Protein AF-A0A9X1YKL0-F1 (afdb_monomer_lite)

InterPro domains:
  IPR007078 Haem exporter protein D (CcmD) [TIGR03141] (10-55)
  IPR052075 Heme exporter protein D [PTHR37531] (1-63)

Foldseek 3Di:
DDPPDPVCVCCVVPCNVVVVVVVVVVVCVVVVVVVVVVVVVVVVVVVVVVVVVVVVVVVVVVPPD

Structure (mmCIF, N/CA/C/O backbone):
data_AF-A0A9X1YKL0-F1
#
_entry.id   AF-A0A9X1YKL0-F1
#
loop_
_atom_site.group_PDB
_atom_site.id
_atom_site.type_symbol
_atom_site.label_atom_id
_atom_site.label_alt_id
_atom_site.label_comp_id
_atom_site.label_asym_id
_atom_site.label_entity_id
_atom_site.label_seq_id
_atom_site.pdbx_PDB_ins_code
_atom_site.Cartn_x
_atom_site.Cartn_y
_atom_site.Cartn_z
_atom_site.occupancy
_atom_site.B_iso_or_equiv
_atom_site.auth_seq_id
_atom_site.auth_comp_id
_atom_site.auth_asym_id
_atom_site.auth_atom_id
_atom_site.pdbx_PDB_model_num
ATOM 1 N N . MET A 1 1 ? 4.620 4.137 -40.027 1.00 44.44 1 MET A N 1
ATOM 2 C CA . MET A 1 1 ? 5.654 3.262 -39.436 1.00 44.44 1 MET A CA 1
ATOM 3 C C . MET A 1 1 ? 4.927 2.242 -38.586 1.00 44.44 1 MET A C 1
ATOM 5 O O . MET A 1 1 ? 4.200 2.637 -37.685 1.00 44.44 1 MET A O 1
ATOM 9 N N . GLN A 1 2 ? 4.976 0.980 -39.005 1.00 53.06 2 GLN A N 1
ATOM 10 C CA . GLN A 1 2 ? 4.185 -0.109 -38.437 1.00 53.06 2 GLN A CA 1
ATOM 11 C C . GLN A 1 2 ? 4.721 -0.454 -37.050 1.00 53.06 2 GLN A C 1
ATOM 13 O O . GLN A 1 2 ? 5.909 -0.701 -36.880 1.00 53.06 2 GLN A O 1
ATOM 18 N N . TRP A 1 3 ? 3.838 -0.422 -36.062 1.00 57.34 3 TRP A N 1
ATOM 19 C CA . TRP A 1 3 ? 4.150 -0.760 -34.687 1.00 57.34 3 TRP A CA 1
ATOM 20 C C . TRP A 1 3 ? 4.194 -2.291 -34.585 1.00 57.34 3 TRP A C 1
ATOM 22 O O . TRP A 1 3 ? 3.150 -2.933 -34.670 1.00 57.34 3 TRP A O 1
ATOM 32 N N . HIS A 1 4 ? 5.390 -2.885 -34.549 1.00 62.00 4 HIS A N 1
ATOM 33 C CA . HIS A 1 4 ? 5.559 -4.320 -34.810 1.00 62.00 4 HIS A CA 1
ATOM 34 C C . HIS A 1 4 ? 5.287 -5.202 -33.583 1.00 62.00 4 HIS A C 1
ATOM 36 O O . HIS A 1 4 ? 4.887 -6.353 -33.751 1.00 62.00 4 HIS A O 1
ATOM 42 N N . SER A 1 5 ? 5.442 -4.696 -32.352 1.00 68.75 5 SER A N 1
ATOM 43 C CA . SER A 1 5 ? 5.052 -5.440 -31.144 1.00 68.75 5 SER A CA 1
ATOM 44 C C . SER A 1 5 ? 5.037 -4.589 -29.865 1.00 68.75 5 SER A C 1
ATOM 46 O O . SER A 1 5 ? 5.757 -3.600 -29.743 1.00 68.75 5 SER A O 1
ATOM 48 N N . LEU A 1 6 ? 4.277 -5.036 -28.854 1.00 68.56 6 LEU A N 1
ATOM 49 C CA . LEU A 1 6 ? 4.394 -4.550 -27.466 1.00 68.56 6 LEU A CA 1
ATOM 50 C C . LEU A 1 6 ? 5.810 -4.761 -26.899 1.00 68.56 6 LEU A C 1
ATOM 52 O O . LEU A 1 6 ? 6.268 -3.965 -26.081 1.00 68.56 6 LEU A O 1
ATOM 56 N N . SER A 1 7 ? 6.511 -5.801 -27.367 1.00 66.44 7 SER A N 1
ATOM 57 C CA . SER A 1 7 ? 7.888 -6.100 -26.967 1.00 66.44 7 SER A CA 1
ATOM 58 C C . SER A 1 7 ? 8.843 -4.975 -27.359 1.00 66.44 7 SER A C 1
ATOM 60 O O . SER A 1 7 ? 9.651 -4.577 -26.538 1.00 66.44 7 SER A O 1
ATOM 62 N N . GLU A 1 8 ? 8.710 -4.376 -28.547 1.00 68.81 8 GLU A N 1
ATOM 63 C CA . GLU A 1 8 ? 9.544 -3.235 -28.972 1.00 68.81 8 GLU A CA 1
ATOM 64 C C . GLU A 1 8 ? 9.319 -1.970 -28.136 1.00 68.81 8 GLU A C 1
ATOM 66 O O . GLU A 1 8 ? 10.238 -1.171 -27.966 1.00 68.81 8 GLU A O 1
ATO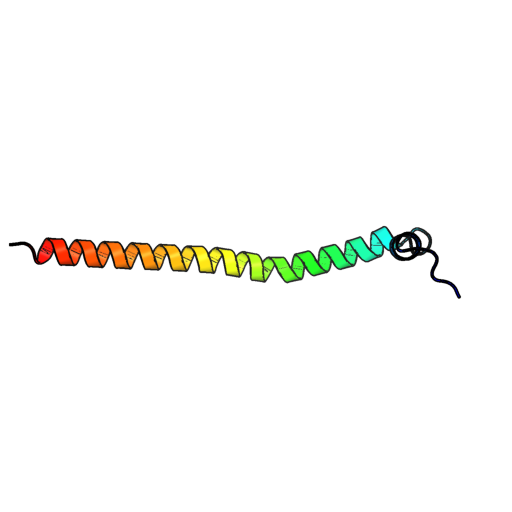M 71 N N . PHE A 1 9 ? 8.117 -1.775 -27.592 1.00 66.81 9 PHE A N 1
ATOM 72 C CA . PHE A 1 9 ? 7.832 -0.654 -26.692 1.00 66.81 9 PHE A CA 1
ATOM 73 C C . PHE A 1 9 ? 8.373 -0.871 -25.281 1.00 66.81 9 PHE A C 1
ATOM 75 O O . PHE A 1 9 ? 8.817 0.077 -24.633 1.00 66.81 9 PHE A O 1
ATOM 82 N N . LEU A 1 10 ? 8.347 -2.119 -24.815 1.00 69.62 10 LEU A N 1
ATOM 83 C CA . LEU A 1 10 ? 8.957 -2.531 -23.553 1.00 69.62 10 LEU A CA 1
ATOM 84 C C . L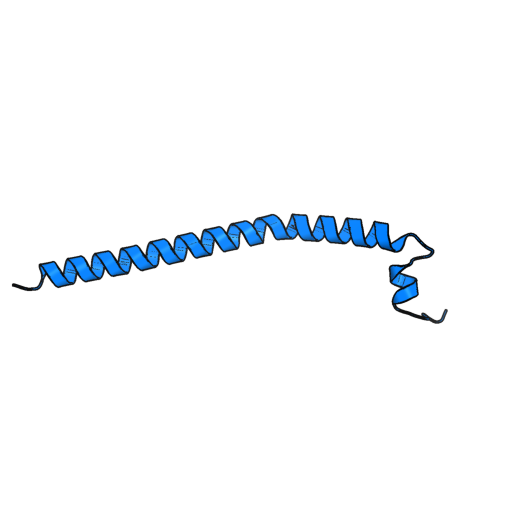EU A 1 10 ? 10.481 -2.610 -23.647 1.00 69.62 10 LEU A C 1
ATOM 86 O O . LEU A 1 10 ? 11.145 -2.367 -22.646 1.00 69.62 10 LEU A O 1
ATOM 90 N N . ASP A 1 11 ? 11.035 -2.899 -24.824 1.00 69.06 11 ASP A N 1
ATOM 91 C CA . ASP A 1 11 ? 12.478 -2.900 -25.032 1.00 69.06 11 ASP A CA 1
ATOM 92 C C . ASP A 1 11 ? 13.010 -1.516 -25.393 1.00 69.06 11 ASP A C 1
ATOM 94 O O . ASP A 1 11 ? 14.113 -1.188 -24.970 1.00 69.06 11 ASP A O 1
ATOM 98 N N . MET A 1 12 ? 12.266 -0.656 -26.102 1.00 68.38 12 MET A N 1
ATOM 99 C CA . MET A 1 12 ? 12.674 0.714 -26.474 1.00 68.38 12 MET A CA 1
ATOM 100 C C . MET A 1 12 ? 14.164 0.804 -26.904 1.00 68.38 12 MET A C 1
ATOM 102 O O . MET A 1 12 ? 14.904 1.711 -26.512 1.00 68.38 12 MET A O 1
ATOM 106 N N . GLY A 1 13 ? 14.644 -0.197 -27.656 1.00 68.56 13 GLY A N 1
ATOM 107 C CA . GLY A 1 13 ? 16.055 -0.337 -28.042 1.00 68.56 13 GLY A CA 1
ATOM 108 C C . GLY A 1 13 ? 17.022 -0.720 -26.905 1.00 68.56 13 GLY A C 1
ATOM 109 O O . GLY A 1 13 ? 18.141 -0.208 -26.874 1.00 68.56 13 GLY A O 1
ATOM 110 N N . GLY A 1 14 ? 16.596 -1.571 -25.964 1.00 71.38 14 GLY A N 1
ATOM 111 C CA . GLY A 1 14 ? 17.368 -2.091 -24.824 1.00 71.38 14 GLY A CA 1
ATOM 112 C C . GLY A 1 14 ? 17.288 -1.274 -23.524 1.00 71.38 14 GLY A C 1
ATOM 113 O O . GLY A 1 14 ? 18.030 -1.549 -22.583 1.00 71.38 14 GLY A O 1
ATOM 114 N N . ARG A 1 15 ? 16.425 -0.251 -23.447 1.00 71.81 15 ARG A N 1
ATOM 115 C CA . ARG A 1 15 ? 16.303 0.652 -22.278 1.00 71.81 15 ARG A CA 1
ATOM 116 C C . ARG A 1 15 ? 14.945 0.626 -21.592 1.00 71.81 15 ARG A C 1
ATOM 118 O O . ARG A 1 15 ? 14.820 1.199 -20.508 1.00 71.81 15 ARG A O 1
ATOM 125 N N . GLY A 1 16 ? 13.926 0.006 -22.179 1.00 76.38 16 GLY A N 1
ATOM 126 C CA . GLY A 1 16 ? 12.585 0.096 -21.606 1.00 76.38 16 GLY A CA 1
ATOM 127 C C . GLY A 1 16 ? 12.468 -0.580 -20.233 1.00 76.38 16 GLY A C 1
ATOM 128 O O . GLY A 1 16 ? 11.717 -0.087 -19.397 1.00 76.38 16 GLY A O 1
ATOM 129 N N . GLY A 1 17 ? 13.321 -1.560 -19.908 1.00 78.69 17 GLY A N 1
ATOM 130 C CA . GLY A 1 17 ? 13.439 -2.096 -18.545 1.00 78.69 17 GLY A CA 1
ATOM 131 C C . GLY A 1 17 ? 13.748 -1.032 -17.476 1.00 78.69 17 GLY A C 1
ATOM 132 O O . GLY A 1 17 ? 13.133 -1.037 -16.411 1.00 78.69 17 GLY A O 1
ATOM 133 N N . PHE A 1 18 ? 14.627 -0.063 -17.766 1.00 80.75 18 PHE A N 1
ATOM 134 C CA . PHE A 1 18 ? 14.934 1.037 -16.838 1.00 80.75 18 PHE A CA 1
ATOM 135 C C . PHE A 1 18 ? 13.770 2.017 -16.698 1.00 80.75 18 PHE A C 1
ATOM 137 O O . PHE A 1 18 ? 13.451 2.453 -15.594 1.00 80.75 18 PHE A O 1
ATOM 144 N N . VAL A 1 19 ? 13.123 2.353 -17.815 1.00 83.38 19 VAL A N 1
ATOM 145 C CA . VAL A 1 19 ? 11.999 3.297 -17.845 1.00 83.38 19 VAL A CA 1
ATOM 146 C C . VAL A 1 19 ? 10.823 2.720 -17.066 1.00 83.38 19 VAL A C 1
ATOM 148 O O . VAL A 1 19 ? 10.358 3.325 -16.101 1.00 83.38 19 VAL A O 1
ATOM 151 N N . TRP A 1 20 ? 10.392 1.511 -17.416 1.00 85.44 20 TRP A N 1
ATOM 152 C CA . TRP A 1 20 ? 9.301 0.829 -16.731 1.00 85.44 20 TRP A CA 1
ATOM 153 C C . TRP A 1 20 ? 9.634 0.512 -15.274 1.00 85.44 20 TRP A C 1
ATOM 155 O O . TRP A 1 20 ? 8.753 0.624 -14.426 1.00 85.44 20 TRP A O 1
ATOM 165 N N . GLY A 1 21 ? 10.896 0.216 -14.953 1.00 88.50 21 GLY A N 1
ATOM 166 C CA . GLY A 1 21 ? 11.356 0.093 -13.570 1.00 88.50 21 GLY A CA 1
ATOM 167 C C . GLY A 1 21 ? 11.192 1.391 -12.771 1.00 88.50 21 GLY A C 1
ATOM 168 O O . GLY A 1 21 ? 10.673 1.364 -11.653 1.00 88.50 21 GLY A O 1
ATOM 169 N N . ALA A 1 22 ? 11.557 2.541 -13.345 1.00 89.50 22 ALA A N 1
ATOM 170 C CA . ALA A 1 22 ? 11.381 3.844 -12.702 1.00 89.50 22 ALA A CA 1
ATOM 171 C C . ALA A 1 22 ? 9.896 4.217 -12.544 1.00 89.50 22 ALA A C 1
ATOM 173 O O . ALA A 1 22 ? 9.480 4.624 -11.458 1.00 89.50 22 ALA A O 1
ATOM 174 N N . TYR A 1 23 ? 9.079 4.019 -13.584 1.00 91.00 23 TYR A N 1
ATOM 175 C CA . TYR A 1 23 ? 7.629 4.244 -13.516 1.00 91.00 23 TYR A CA 1
ATOM 176 C C . TYR A 1 23 ? 6.947 3.303 -12.519 1.00 91.00 23 TYR A C 1
ATOM 178 O O . TYR A 1 23 ? 6.104 3.748 -11.745 1.00 91.00 23 TYR A O 1
ATOM 186 N N . GLY A 1 24 ? 7.335 2.027 -12.489 1.00 93.19 24 GLY A N 1
ATOM 187 C CA . GLY A 1 24 ? 6.846 1.055 -11.514 1.00 93.19 24 GLY A CA 1
ATOM 188 C C . GLY A 1 24 ? 7.229 1.435 -10.085 1.00 93.19 24 GLY A C 1
ATOM 189 O O . GLY A 1 24 ? 6.381 1.393 -9.199 1.00 93.19 24 GLY A O 1
ATOM 190 N N . THR A 1 25 ? 8.465 1.894 -9.869 1.00 94.31 25 THR A N 1
ATOM 191 C CA . THR A 1 25 ? 8.921 2.400 -8.562 1.00 94.31 25 THR A CA 1
ATOM 192 C C . THR A 1 25 ? 8.118 3.626 -8.131 1.00 94.31 25 THR A C 1
ATOM 194 O O . THR A 1 25 ? 7.630 3.675 -7.004 1.00 94.31 25 THR A O 1
ATOM 197 N N . MET A 1 26 ? 7.912 4.591 -9.031 1.00 94.31 26 MET A N 1
ATOM 198 C CA . MET A 1 26 ? 7.091 5.775 -8.760 1.00 94.31 26 MET A CA 1
ATOM 199 C C . MET A 1 26 ? 5.640 5.396 -8.431 1.00 94.31 26 MET A C 1
ATOM 201 O O . MET A 1 26 ? 5.086 5.869 -7.441 1.00 94.31 26 MET A O 1
ATOM 205 N N . ALA A 1 27 ? 5.031 4.511 -9.221 1.00 95.00 27 ALA A N 1
ATOM 206 C CA . ALA A 1 27 ? 3.672 4.034 -8.982 1.00 95.00 27 ALA A CA 1
ATOM 207 C C . ALA A 1 27 ? 3.559 3.300 -7.637 1.00 95.00 27 ALA A C 1
ATOM 209 O O . ALA A 1 27 ? 2.603 3.522 -6.896 1.00 95.00 27 ALA A O 1
ATOM 210 N N . ALA A 1 28 ? 4.551 2.477 -7.283 1.00 95.62 28 ALA A N 1
ATOM 211 C CA . ALA A 1 28 ? 4.605 1.802 -5.992 1.00 95.62 28 ALA A CA 1
ATOM 212 C C . ALA A 1 28 ? 4.681 2.802 -4.829 1.00 95.62 28 ALA A C 1
ATOM 214 O O . ALA A 1 28 ? 3.957 2.642 -3.849 1.00 95.62 28 ALA A O 1
ATOM 215 N N . LEU A 1 29 ? 5.493 3.856 -4.953 1.00 94.88 29 LEU A N 1
ATOM 216 C CA . LEU A 1 29 ? 5.586 4.919 -3.947 1.00 94.88 29 LEU A CA 1
ATOM 217 C C . LEU A 1 29 ? 4.271 5.693 -3.808 1.00 94.88 29 LEU A C 1
ATOM 219 O O . LEU A 1 29 ? 3.790 5.872 -2.692 1.00 94.88 29 LEU A O 1
ATOM 223 N N . MET A 1 30 ? 3.646 6.082 -4.924 1.00 95.06 30 MET A N 1
ATOM 224 C CA . MET A 1 30 ? 2.338 6.751 -4.908 1.00 95.06 30 MET A CA 1
ATOM 225 C C . MET A 1 30 ? 1.238 5.879 -4.296 1.00 95.06 30 MET A C 1
ATOM 227 O O . MET A 1 30 ? 0.308 6.396 -3.681 1.00 95.06 30 MET A O 1
ATOM 231 N N . LEU A 1 31 ? 1.326 4.558 -4.460 1.00 96.06 31 LEU A N 1
ATOM 232 C CA . LEU A 1 31 ? 0.356 3.617 -3.908 1.00 96.06 31 LEU A CA 1
ATOM 233 C C . LEU A 1 31 ? 0.652 3.237 -2.452 1.00 96.06 31 LEU A C 1
ATOM 235 O O . LEU A 1 31 ? -0.273 2.873 -1.726 1.00 96.06 31 LEU A O 1
ATOM 239 N N . ALA A 1 32 ? 1.895 3.346 -1.988 1.00 95.88 32 ALA A N 1
ATOM 240 C CA . ALA A 1 32 ? 2.272 2.956 -0.633 1.00 95.88 32 ALA A CA 1
ATOM 241 C C . ALA A 1 32 ? 1.440 3.689 0.433 1.00 9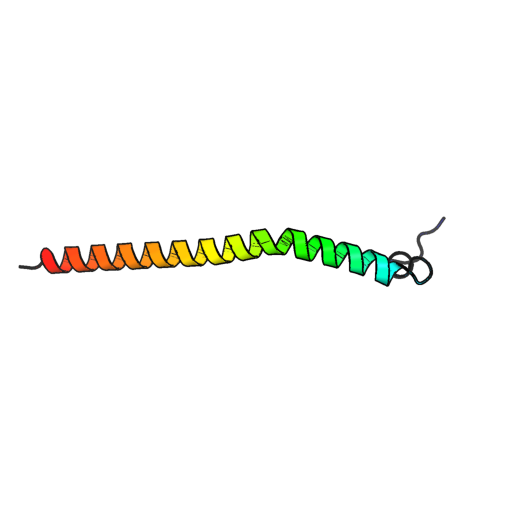5.88 32 ALA A C 1
ATOM 243 O O . ALA A 1 32 ? 0.842 3.047 1.299 1.00 95.88 32 ALA A O 1
ATOM 244 N N . GLU A 1 33 ? 1.329 5.015 0.343 1.00 93.00 33 GLU A N 1
ATOM 245 C CA . GLU A 1 33 ? 0.549 5.819 1.292 1.00 93.00 33 GLU A CA 1
ATOM 246 C C . GLU A 1 33 ? -0.944 5.443 1.346 1.00 93.00 33 GLU A C 1
ATOM 248 O O . GLU A 1 33 ? -1.435 5.147 2.442 1.00 93.00 33 GLU A O 1
ATOM 253 N N . PRO A 1 34 ? -1.696 5.387 0.227 1.00 92.00 34 PRO A N 1
ATOM 254 C CA . PRO A 1 34 ? -3.101 4.999 0.263 1.00 92.00 34 PRO A CA 1
ATOM 255 C C . PRO A 1 34 ? -3.302 3.539 0.679 1.00 92.00 34 PRO A C 1
ATOM 257 O O . PRO A 1 34 ? -4.311 3.242 1.326 1.00 92.00 34 PRO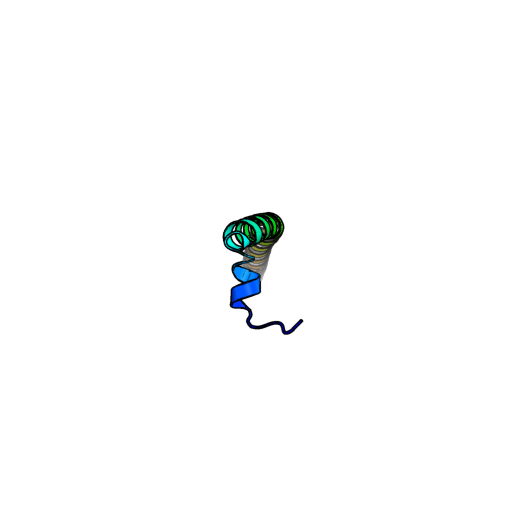 A O 1
ATOM 260 N N . LEU A 1 35 ? -2.368 2.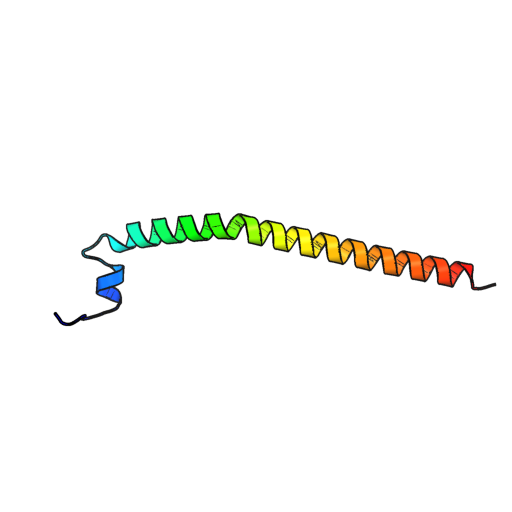624 0.383 1.00 93.81 35 LEU A N 1
ATOM 261 C CA . LEU A 1 35 ? -2.436 1.255 0.907 1.00 93.81 35 LEU A CA 1
ATOM 262 C C . LEU A 1 35 ? -2.304 1.233 2.434 1.00 93.81 35 LEU A C 1
ATOM 264 O O . LEU A 1 35 ? -3.151 0.636 3.105 1.00 93.81 35 LEU A O 1
ATOM 268 N N . LEU A 1 36 ? -1.302 1.918 2.990 1.00 93.00 36 LEU A N 1
ATOM 269 C CA . LEU A 1 36 ? -1.112 2.018 4.440 1.00 93.00 36 LEU A CA 1
ATOM 270 C C . LEU A 1 36 ? -2.305 2.709 5.115 1.00 93.00 36 LEU A C 1
ATOM 272 O O . LEU A 1 36 ? -2.798 2.240 6.146 1.00 93.00 36 LEU A O 1
ATOM 276 N N . ALA A 1 37 ? -2.814 3.787 4.517 1.00 92.94 37 ALA A N 1
ATOM 277 C CA . ALA A 1 37 ? -4.003 4.481 4.996 1.00 92.94 37 ALA A CA 1
ATOM 278 C C . ALA A 1 37 ? -5.228 3.558 4.980 1.00 92.94 37 ALA A C 1
ATOM 280 O O . ALA A 1 37 ? -5.964 3.490 5.966 1.00 92.94 37 ALA A O 1
ATOM 281 N N . ARG A 1 38 ? -5.421 2.780 3.908 1.00 93.81 38 ARG A N 1
ATOM 282 C CA . ARG A 1 38 ? -6.511 1.804 3.800 1.00 93.81 38 ARG A CA 1
ATOM 283 C C . ARG A 1 38 ? -6.394 0.715 4.860 1.00 93.81 38 ARG A C 1
ATOM 285 O O . ARG A 1 38 ? -7.406 0.357 5.458 1.00 93.81 38 ARG A O 1
ATOM 292 N N . TRP A 1 39 ? -5.199 0.192 5.115 1.00 92.62 39 TRP A N 1
ATOM 293 C CA . TRP A 1 39 ? -4.988 -0.832 6.142 1.00 92.62 39 TRP A CA 1
ATOM 294 C C . TRP A 1 39 ? -5.313 -0.296 7.532 1.00 92.62 39 TRP A C 1
ATOM 296 O O . TRP A 1 39 ? -6.091 -0.910 8.264 1.00 92.62 39 TRP A O 1
ATOM 306 N N . ARG A 1 40 ? -4.814 0.899 7.857 1.00 90.81 40 ARG A N 1
ATOM 307 C CA . ARG A 1 40 ? -5.088 1.545 9.142 1.00 90.81 40 ARG A CA 1
ATOM 308 C C . ARG A 1 40 ? -6.562 1.905 9.304 1.00 90.81 40 ARG A C 1
ATOM 310 O O . ARG A 1 40 ? -7.128 1.700 10.373 1.00 90.81 40 ARG A O 1
ATOM 317 N N . HIS A 1 41 ? -7.212 2.352 8.233 1.00 92.75 41 HIS A N 1
ATOM 318 C CA . HIS A 1 41 ? -8.644 2.623 8.238 1.00 92.75 41 HIS A CA 1
ATOM 319 C C . HIS A 1 41 ? -9.463 1.340 8.450 1.00 92.75 41 HIS A C 1
ATOM 321 O O . HIS A 1 41 ? -10.464 1.367 9.168 1.00 92.75 41 HIS A O 1
ATOM 327 N N . ARG A 1 42 ? -9.070 0.207 7.854 1.00 92.75 42 ARG A N 1
ATOM 328 C CA . ARG A 1 42 ? -9.745 -1.079 8.100 1.00 92.75 42 ARG A CA 1
ATOM 329 C C . ARG A 1 42 ? -9.587 -1.515 9.554 1.00 92.75 42 ARG A C 1
ATOM 331 O O . ARG A 1 42 ? -10.590 -1.856 10.167 1.00 92.75 42 ARG A O 1
ATOM 338 N N . ALA A 1 43 ? -8.380 -1.422 10.108 1.00 93.31 43 ALA A N 1
ATOM 339 C CA . ALA A 1 43 ? -8.126 -1.748 11.511 1.00 93.31 43 ALA A CA 1
ATOM 340 C C . ALA A 1 43 ? -8.962 -0.877 12.465 1.00 93.31 43 ALA A C 1
ATOM 342 O O . ALA A 1 43 ? -9.619 -1.401 13.359 1.00 93.31 43 ALA A O 1
ATOM 343 N N . ALA A 1 44 ? -9.020 0.438 12.226 1.00 92.50 44 ALA A N 1
ATOM 344 C CA . ALA A 1 44 ? -9.831 1.347 13.035 1.00 92.50 44 ALA A CA 1
ATOM 345 C C . ALA A 1 44 ? -11.332 1.022 12.963 1.00 92.50 44 ALA A C 1
ATOM 347 O O . ALA A 1 44 ? -12.018 1.061 13.978 1.00 92.50 44 ALA A O 1
ATOM 348 N N . ARG A 1 45 ? -11.850 0.662 11.779 1.00 94.19 45 ARG A N 1
ATOM 349 C CA . ARG A 1 45 ? -13.259 0.260 11.626 1.00 94.19 45 ARG A CA 1
ATOM 350 C C . ARG A 1 45 ? -13.586 -1.013 12.397 1.00 94.19 45 ARG A C 1
ATOM 352 O O . ARG A 1 45 ? -14.638 -1.063 13.021 1.00 94.19 45 ARG A O 1
ATOM 359 N N . VAL A 1 46 ? -12.703 -2.011 12.347 1.00 94.69 46 VAL A N 1
ATOM 360 C CA . VAL A 1 46 ? -12.878 -3.265 13.095 1.00 94.69 46 VAL A CA 1
ATOM 361 C C . VAL A 1 46 ? -12.881 -2.982 14.595 1.00 94.69 46 VAL A C 1
ATOM 363 O O . VAL A 1 46 ? -13.832 -3.355 15.269 1.00 94.69 46 VAL A O 1
ATOM 366 N N . ALA A 1 47 ? -11.911 -2.209 15.087 1.00 93.88 47 ALA A N 1
ATOM 367 C CA . ALA A 1 47 ? -11.830 -1.859 16.504 1.00 93.88 47 ALA A CA 1
ATOM 368 C C . ALA A 1 47 ? -13.066 -1.088 17.011 1.00 93.88 47 ALA A C 1
ATOM 370 O O . ALA A 1 47 ? -13.498 -1.285 18.143 1.00 93.88 47 ALA A O 1
ATOM 371 N N . ILE A 1 48 ? -13.646 -0.203 16.191 1.00 94.12 48 ILE A N 1
ATOM 372 C CA . ILE A 1 48 ? -14.891 0.498 16.545 1.00 94.12 48 ILE A CA 1
ATOM 373 C C . ILE A 1 48 ? -16.074 -0.477 16.574 1.00 94.12 48 ILE A C 1
ATOM 375 O O . ILE A 1 48 ? -16.880 -0.416 17.497 1.00 94.12 48 ILE A O 1
ATOM 379 N N . ALA A 1 49 ? -16.178 -1.373 15.590 1.00 94.12 49 ALA A N 1
ATOM 380 C CA . ALA A 1 49 ? -17.260 -2.354 15.531 1.00 94.12 49 ALA A CA 1
ATOM 381 C C . ALA A 1 49 ? -17.243 -3.305 16.738 1.00 94.12 49 ALA A C 1
ATOM 383 O O . ALA A 1 49 ? -18.294 -3.554 17.322 1.00 94.12 49 ALA A O 1
ATOM 384 N N . GLU A 1 50 ? -16.061 -3.774 17.143 1.00 93.94 50 GLU A N 1
ATOM 385 C CA . GLU A 1 50 ? -15.885 -4.612 18.336 1.00 93.94 50 GLU A CA 1
ATOM 386 C C . GLU A 1 50 ? -16.328 -3.879 19.608 1.00 93.94 50 GLU A C 1
ATOM 388 O O . GLU A 1 50 ? -17.135 -4.403 20.368 1.00 93.94 50 GLU A O 1
ATOM 393 N N . ARG A 1 51 ? -15.903 -2.621 19.794 1.00 92.94 51 ARG A N 1
ATOM 394 C CA . ARG A 1 51 ? -16.303 -1.816 20.962 1.00 92.94 51 ARG A CA 1
ATOM 395 C C . ARG A 1 51 ? -17.810 -1.600 21.056 1.00 92.94 51 ARG A C 1
ATOM 397 O O . ARG A 1 51 ? -18.358 -1.680 22.148 1.00 92.94 51 ARG A O 1
ATOM 404 N N . MET A 1 52 ? -18.477 -1.328 19.934 1.00 92.88 52 MET A N 1
ATOM 405 C CA . MET A 1 52 ? -19.934 -1.163 19.936 1.00 92.88 52 MET A CA 1
ATOM 406 C C . MET A 1 52 ? -20.641 -2.467 20.321 1.00 92.88 52 MET A C 1
ATOM 408 O O . MET A 1 52 ? -21.57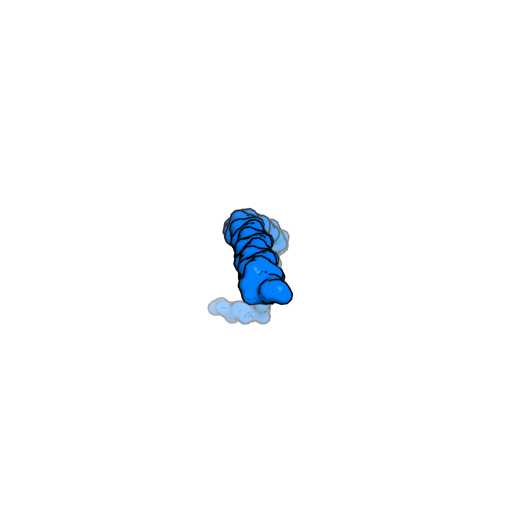5 -2.433 21.117 1.00 92.88 52 MET A O 1
ATOM 412 N N . ALA A 1 53 ? -20.171 -3.612 19.815 1.00 92.69 53 ALA A N 1
ATOM 413 C CA . ALA A 1 53 ? -20.727 -4.915 20.175 1.00 92.69 53 ALA A CA 1
ATOM 414 C C . ALA A 1 53 ? -20.538 -5.230 21.671 1.00 92.69 53 ALA A C 1
ATOM 416 O O . ALA A 1 53 ? -21.469 -5.706 22.323 1.00 92.69 53 ALA A O 1
ATOM 417 N N . ASP A 1 54 ? -19.367 -4.912 22.230 1.00 92.88 54 ASP A N 1
ATOM 418 C CA . ASP A 1 54 ? -19.086 -5.078 23.659 1.00 92.88 54 ASP A CA 1
ATOM 419 C C . ASP A 1 54 ? -19.976 -4.170 24.526 1.00 92.88 54 ASP A C 1
ATOM 421 O O . ASP A 1 54 ? -20.518 -4.612 25.542 1.00 92.88 54 ASP A O 1
ATOM 425 N N . GLU A 1 55 ? -20.172 -2.910 24.122 1.00 91.94 55 GLU A N 1
ATOM 426 C CA . GLU A 1 55 ? -21.058 -1.962 24.812 1.00 91.94 55 GLU A CA 1
ATOM 427 C C . GLU A 1 55 ? -22.528 -2.410 24.776 1.00 91.94 55 GLU A C 1
ATOM 429 O O . GLU A 1 55 ? -23.235 -2.309 25.785 1.00 91.94 55 GLU A O 1
ATOM 434 N N . GLU A 1 56 ? -22.993 -2.936 23.642 1.00 91.62 56 GLU A N 1
ATOM 435 C CA . GLU A 1 56 ? -24.335 -3.509 23.499 1.00 91.62 56 GLU A CA 1
ATOM 436 C C . GLU A 1 56 ? -24.517 -4.748 24.385 1.00 91.62 56 GLU A C 1
ATOM 438 O O . GLU A 1 56 ? -25.520 -4.856 25.098 1.00 91.62 56 GLU A O 1
ATOM 443 N N . ALA A 1 57 ? -23.533 -5.651 24.414 1.00 89.62 57 ALA A N 1
ATOM 444 C CA . ALA A 1 57 ? -23.559 -6.838 25.264 1.00 89.62 57 ALA A CA 1
ATOM 445 C C . ALA A 1 57 ? -23.550 -6.478 26.759 1.00 89.62 57 ALA A C 1
ATOM 447 O O . ALA A 1 57 ? -24.326 -7.040 27.540 1.00 89.62 57 ALA A O 1
ATOM 448 N N . ALA A 1 58 ? -22.725 -5.507 27.161 1.00 89.38 58 ALA A N 1
ATOM 449 C CA . ALA A 1 58 ? -22.672 -5.013 28.534 1.00 89.38 58 ALA A CA 1
ATOM 450 C C . ALA A 1 58 ? -23.994 -4.353 28.956 1.00 89.38 58 ALA A C 1
ATOM 452 O O . ALA A 1 58 ? -24.466 -4.566 30.077 1.00 89.38 58 ALA A O 1
ATOM 453 N N . ARG A 1 59 ? -24.630 -3.592 28.055 1.00 88.75 59 ARG A N 1
ATOM 454 C CA . ARG A 1 59 ? -25.956 -3.008 28.291 1.00 88.75 59 ARG A CA 1
ATOM 455 C C . ARG A 1 59 ? -27.018 -4.094 28.461 1.00 88.75 59 ARG A C 1
ATOM 457 O O . ARG A 1 59 ? -27.742 -4.074 29.453 1.00 88.75 59 ARG A O 1
ATOM 464 N N . ALA A 1 60 ? -27.060 -5.072 27.558 1.00 89.31 60 ALA A N 1
ATOM 465 C CA . ALA A 1 60 ? -28.012 -6.179 27.618 1.00 89.31 60 ALA A CA 1
ATOM 466 C C . ALA A 1 60 ? -27.849 -7.032 28.889 1.00 89.31 60 ALA A C 1
ATOM 468 O O . ALA A 1 60 ? -28.837 -7.506 29.447 1.00 89.31 60 ALA A O 1
ATOM 469 N N . ALA A 1 61 ? -26.617 -7.215 29.376 1.00 87.56 61 ALA A N 1
ATOM 470 C CA . ALA A 1 61 ? -26.356 -7.897 30.642 1.00 87.56 61 ALA A CA 1
ATOM 471 C C . ALA A 1 61 ? -26.841 -7.090 31.858 1.00 87.56 61 ALA A C 1
ATOM 473 O O . ALA A 1 61 ? -27.314 -7.676 32.825 1.00 87.56 61 ALA A O 1
ATOM 474 N N . ARG A 1 62 ? -26.755 -5.755 31.806 1.00 86.25 62 ARG A N 1
ATOM 475 C CA . ARG A 1 62 ? -27.196 -4.856 32.885 1.00 86.25 62 ARG A CA 1
ATOM 476 C C . ARG A 1 62 ? -28.718 -4.706 32.965 1.00 86.25 62 ARG A C 1
ATOM 478 O O . ARG A 1 62 ? -29.240 -4.393 34.028 1.00 86.25 62 ARG A O 1
ATOM 485 N N . GLU A 1 63 ? -29.413 -4.903 31.848 1.00 87.31 63 GLU A N 1
ATOM 486 C CA . GLU A 1 63 ? -30.879 -4.855 31.753 1.00 87.31 63 GLU A CA 1
ATOM 487 C C . GLU A 1 63 ? -31.553 -6.197 32.088 1.00 87.31 63 GLU A C 1
ATOM 489 O O . GLU A 1 63 ? -32.779 -6.262 32.180 1.00 87.31 63 GLU A O 1
ATOM 494 N N . ARG A 1 64 ? -30.778 -7.270 32.297 1.00 64.56 64 ARG A N 1
ATOM 495 C CA . ARG A 1 64 ? -31.290 -8.557 32.780 1.00 64.56 64 ARG A CA 1
ATOM 496 C C . ARG A 1 64 ? -31.349 -8.545 34.323 1.00 64.56 64 ARG A C 1
ATOM 498 O O . ARG A 1 64 ? -30.287 -8.423 34.930 1.00 64.56 64 ARG A O 1
ATOM 505 N N . PRO A 1 65 ? -32.552 -8.611 34.933 1.00 61.59 65 PRO A N 1
ATOM 506 C CA . PRO A 1 65 ? -32.752 -8.537 36.385 1.00 61.59 65 PRO A CA 1
ATOM 507 C C . PRO A 1 65 ? -32.299 -9.795 37.133 1.00 61.59 65 PRO A C 1
ATOM 509 O O . PRO A 1 65 ? -32.332 -10.894 36.529 1.00 61.59 65 PRO A O 1
#

Radius of gyration: 25.84 Å; chains: 1; bounding box: 50×15×76 Å

Sequence (65 aa):
MQWHSLSEFLDMGGRGGFVWGAYGTMAALMLAEPLLARWRHRAARVAIAERMADEEAARAARERP

Organism: NCBI:txid2897159

pLDDT: mean 84.32, std 12.72, range [44.44, 96.06]

Secondary structure (DSSP, 8-state):
-----HHHHHHTTTTHHHHHHHHHHHHHHHHHHHHHHHHHHHHHHHHHHHHHHHHHHHHHHHT--